Protein 3CPK (pdb70)

Sequence (115 aa):
PATALNTVTAYGDGYIEVNQVRFSHAIAFAPEGPVASWPVQRPADITASLLQQAAGLAAPEVLLVGTGRRQHLLGPEQVRPLLAGVGVEADTQAAARTYNILAEGRRVVVALLPD

CATH classification: 3.40.1230.10

Structure (mmCIF, N/CA/C/O backbone):
data_3CPK
#
_entry.id   3CPK
#
_cell.length_a   43.510
_cell.length_b   43.510
_cell.length_c   118.224
_cell.angle_alpha   90.00
_cell.angle_beta   90.00
_cell.angle_gamma   90.00
#
_symmetry.space_group_name_H-M   'P 43 21 2'
#
loop_
_entity.id
_entity.type
_entity.pdbx_description
1 polymer 'Uncharacterized protein Q7W7N7_BORPA'
2 water water
#
loop_
_atom_site.group_PDB
_atom_site.id
_atom_site.type_symbol
_atom_site.label_atom_id
_atom_site.label_alt_id
_atom_site.label_comp_id
_atom_site.label_asym_id
_atom_site.label_entity_id
_atom_site.label_seq_id
_atom_site.pdbx_PDB_ins_code
_atom_site.Cartn_x
_atom_site.Cartn_y
_atom_site.Cartn_z
_atom_site.occupancy
_atom_site.B_iso_or_equiv
_atom_site.auth_seq_id
_atom_site.auth_comp_id
_atom_site.auth_asym_id
_atom_site.auth_atom_id
_atom_site.pdbx_PDB_model_num
ATOM 1 N N . PRO A 1 7 ? 28.070 19.813 66.642 1.00 55.81 7 PRO A N 1
ATOM 2 C CA . PRO A 1 7 ? 27.267 19.192 67.714 1.00 57.52 7 PRO A CA 1
ATOM 3 C C . PRO A 1 7 ? 26.275 18.198 67.090 1.00 58.74 7 PRO A C 1
ATOM 4 O O . PRO A 1 7 ? 26.687 17.166 66.547 1.00 59.00 7 PRO A O 1
ATOM 8 N N . ALA A 1 8 ? 24.981 18.508 67.158 1.00 55.90 8 ALA A N 1
ATOM 9 C CA . ALA A 1 8 ? 23.955 17.635 66.586 1.00 51.96 8 ALA A CA 1
ATOM 10 C C . ALA A 1 8 ? 23.394 18.202 65.281 1.00 50.20 8 ALA A C 1
ATOM 11 O O . ALA A 1 8 ? 22.228 18.599 65.216 1.00 49.87 8 ALA A O 1
ATOM 13 N N . THR A 1 9 ? 24.244 18.227 64.254 1.00 46.57 9 THR A N 1
ATOM 14 C CA . THR A 1 9 ? 23.921 18.727 62.917 1.00 41.41 9 THR A CA 1
ATOM 15 C C . THR A 1 9 ? 22.666 18.091 62.316 1.00 37.58 9 THR A C 1
ATOM 16 O O . THR A 1 9 ? 22.533 16.872 62.319 1.00 35.33 9 THR A O 1
ATOM 20 N N . ALA A 1 10 ? 21.756 18.898 61.778 1.00 32.41 10 ALA A N 1
ATOM 21 C CA . ALA A 1 10 ? 20.557 18.328 61.162 1.00 28.95 10 ALA A CA 1
ATOM 22 C C . ALA A 1 10 ? 20.949 17.656 59.841 1.00 29.82 10 ALA A C 1
ATOM 23 O O . ALA A 1 10 ? 21.830 18.132 59.123 1.00 30.47 10 ALA A O 1
ATOM 25 N N . LEU A 1 11 ? 20.294 16.541 59.527 1.00 28.57 11 LEU A N 1
ATOM 26 C CA . LEU A 1 11 ? 20.585 15.796 58.312 1.00 28.85 11 LEU A CA 1
ATOM 27 C C . LEU A 1 11 ? 19.616 16.051 57.161 1.00 29.89 11 LEU A C 1
ATOM 28 O O . LE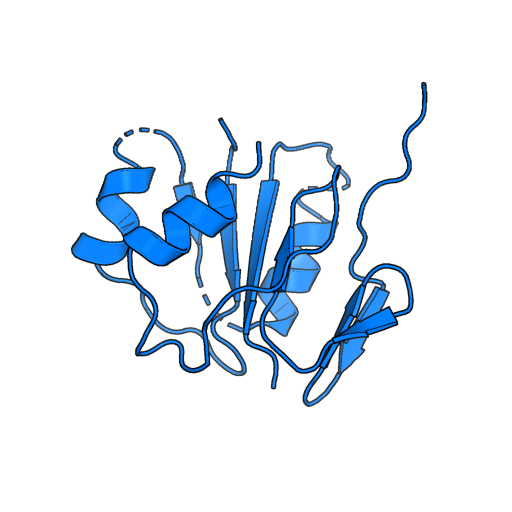U A 1 11 ? 18.427 16.302 57.370 1.00 29.93 11 LEU A O 1
ATOM 33 N N . ASN A 1 12 ? 20.138 15.971 55.940 1.00 28.93 12 ASN A N 1
ATOM 34 C CA . ASN A 1 12 ? 19.329 16.157 54.752 1.00 29.72 12 ASN A CA 1
ATOM 35 C C . ASN A 1 12 ? 18.353 14.992 54.604 1.00 28.39 12 ASN A C 1
ATOM 36 O O . ASN A 1 12 ? 18.727 13.809 54.581 1.00 25.81 12 ASN A O 1
ATOM 41 N N . THR A 1 13 ? 17.089 15.358 54.481 1.00 28.69 13 THR A N 1
ATOM 42 C CA . THR A 1 13 ? 16.018 14.406 54.394 1.00 29.93 13 THR A CA 1
ATOM 43 C C . THR A 1 13 ? 15.059 14.669 53.243 1.00 29.55 13 THR A C 1
ATOM 44 O O . THR A 1 13 ? 14.595 15.802 53.053 1.00 29.48 13 THR A O 1
ATOM 48 N N . VAL A 1 14 ? 14.781 13.618 52.473 1.00 28.86 14 VAL A N 1
ATOM 49 C CA . VAL A 1 14 ? 13.845 13.706 51.369 1.00 29.57 14 VAL A CA 1
ATOM 50 C C . VAL A 1 14 ? 12.472 13.801 52.030 1.00 32.98 14 VAL A C 1
ATOM 51 O O . VAL A 1 14 ? 11.961 12.837 52.603 1.00 33.21 14 VAL A O 1
ATOM 55 N N . THR A 1 15 ? 11.888 14.987 51.949 1.00 35.77 15 THR A N 1
ATOM 56 C CA . THR A 1 15 ? 10.604 15.280 52.572 1.00 38.30 15 THR A CA 1
ATOM 57 C C . THR A 1 15 ? 9.354 14.748 51.862 1.00 38.83 15 THR A C 1
ATOM 58 O O . THR A 1 15 ? 8.433 14.251 52.498 1.00 37.38 15 THR A O 1
ATOM 62 N N . ALA A 1 16 ? 9.323 14.885 50.547 1.00 41.20 16 ALA A N 1
ATOM 63 C CA . ALA A 1 16 ? 8.200 14.423 49.756 1.00 41.74 16 ALA A CA 1
ATOM 64 C C . ALA A 1 16 ? 8.736 14.152 48.364 1.00 44.27 16 ALA A C 1
ATOM 65 O O . ALA A 1 16 ? 9.842 14.566 48.023 1.00 42.16 16 ALA A O 1
ATOM 67 N N . TYR A 1 17 ? 7.953 13.442 47.570 1.00 49.13 17 TYR A N 1
ATOM 68 C CA . TYR A 1 17 ? 8.338 13.099 46.209 1.00 51.91 17 TYR A CA 1
ATOM 69 C C . TYR A 1 17 ? 7.127 13.457 45.384 1.00 49.67 17 TYR A C 1
ATOM 70 O O . TYR A 1 17 ? 5.995 13.291 45.833 1.00 48.41 17 TYR A O 1
ATOM 79 N N . GLY A 1 18 ? 7.347 13.954 44.183 1.00 49.25 18 GLY A N 1
ATOM 80 C CA . GLY A 1 18 ? 6.209 14.295 43.367 1.00 50.55 18 GLY A CA 1
ATOM 81 C C . GLY A 1 18 ? 6.473 14.061 41.908 1.00 49.31 18 GLY A C 1
ATOM 82 O O . GLY A 1 18 ? 7.597 13.783 41.503 1.00 50.44 18 GLY A O 1
ATOM 83 N N . ASP A 1 19 ? 5.417 14.155 41.117 1.00 48.68 19 ASP A N 1
ATOM 84 C CA . ASP A 1 19 ? 5.544 13.984 39.687 1.00 48.30 19 ASP A CA 1
ATOM 85 C C . ASP A 1 19 ? 6.306 15.215 39.215 1.00 44.97 19 ASP A C 1
ATOM 86 O O . ASP A 1 19 ? 5.755 16.316 39.157 1.00 42.13 19 ASP A O 1
ATOM 91 N N . GLY A 1 20 ? 7.584 15.028 38.911 1.00 46.39 20 GLY A N 1
ATOM 92 C CA . GLY A 1 20 ? 8.395 16.137 38.449 1.00 47.30 20 GLY A CA 1
ATOM 93 C C . GLY A 1 20 ? 9.216 16.823 39.523 1.00 46.11 20 GLY A C 1
ATOM 94 O O . GLY A 1 20 ? 9.857 17.838 39.254 1.00 45.52 20 GLY A O 1
ATOM 95 N N . TYR A 1 21 ? 9.220 16.283 40.738 1.00 46.09 21 TYR A N 1
ATOM 96 C CA . TYR A 1 21 ? 9.986 16.925 41.801 1.00 43.63 21 TYR A CA 1
ATOM 97 C C . TYR A 1 21 ? 10.281 16.057 43.003 1.00 41.45 21 TYR A C 1
ATOM 98 O O . TYR A 1 21 ? 9.551 15.115 43.313 1.00 40.59 21 TYR A O 1
ATOM 107 N N . ILE A 1 22 ? 11.366 16.405 43.679 1.00 40.95 22 ILE A N 1
ATOM 108 C CA . ILE A 1 22 ? 11.754 15.750 44.909 1.00 38.36 22 ILE A CA 1
ATOM 109 C C . ILE A 1 22 ? 11.759 16.909 45.891 1.00 38.20 22 ILE A C 1
ATOM 110 O O . ILE A 1 22 ? 12.202 18.008 45.562 1.00 36.94 22 ILE A O 1
ATOM 115 N N . GLU A 1 23 ? 11.222 16.685 47.078 1.00 37.26 23 GLU A N 1
ATOM 116 C CA . GLU A 1 23 ? 11.214 17.723 48.088 1.00 35.18 23 GLU A CA 1
ATOM 117 C C . GLU A 1 23 ? 12.252 17.312 49.117 1.00 35.04 23 GLU A C 1
ATOM 118 O O . GLU A 1 23 ? 12.180 16.225 49.700 1.00 36.37 23 GLU A O 1
ATOM 124 N N . VAL A 1 24 ? 13.241 18.166 49.323 1.00 32.88 24 VAL A N 1
ATOM 125 C CA . VAL A 1 24 ? 14.267 17.870 50.297 1.00 30.75 24 VAL A CA 1
ATOM 126 C C . VAL A 1 24 ? 14.228 18.951 51.366 1.00 32.52 24 VAL A C 1
ATOM 127 O O . VAL A 1 24 ? 14.232 20.142 51.054 1.00 32.14 24 VAL A O 1
ATOM 131 N N . ASN A 1 25 ? 14.166 18.529 52.627 1.00 32.23 25 ASN A N 1
ATOM 132 C CA . ASN A 1 25 ? 14.128 19.461 53.746 1.00 32.38 25 ASN A CA 1
ATOM 133 C C . ASN A 1 25 ? 12.989 20.462 53.548 1.00 31.57 25 ASN A C 1
ATOM 134 O O . ASN A 1 25 ? 13.099 21.639 53.915 1.00 30.13 25 ASN A O 1
ATOM 139 N N . GLN A 1 26 ? 11.897 19.978 52.956 1.00 31.14 26 GLN A N 1
ATOM 140 C CA . GLN A 1 26 ? 10.707 20.788 52.696 1.00 33.78 26 GLN A CA 1
ATOM 141 C C . GLN A 1 26 ? 10.858 21.848 51.603 1.00 32.31 26 GLN A C 1
ATOM 142 O O . GLN A 1 26 ? 10.142 22.849 51.580 1.00 33.41 26 GLN A O 1
ATOM 148 N N . VAL A 1 27 ? 11.802 21.617 50.701 1.00 33.21 27 VAL A N 1
ATOM 149 C CA . VAL A 1 27 ? 12.039 22.517 49.586 1.00 31.06 27 VAL A CA 1
ATOM 150 C C . VAL A 1 27 ? 12.035 21.677 48.304 1.00 34.53 27 VAL A C 1
ATOM 151 O O . VAL A 1 27 ? 12.719 20.657 48.226 1.00 36.89 27 VAL A O 1
ATOM 155 N N . ARG A 1 28 ? 11.254 22.100 47.312 1.00 33.90 28 ARG A N 1
ATOM 156 C CA . ARG A 1 28 ? 11.157 21.373 46.045 1.00 37.03 28 ARG A CA 1
ATOM 157 C C . ARG A 1 28 ? 12.277 21.622 45.044 1.00 35.78 28 ARG A C 1
ATOM 158 O O . ARG A 1 28 ? 12.713 22.752 44.837 1.00 32.78 28 ARG A O 1
ATOM 166 N N . PHE A 1 29 ? 12.713 20.544 44.407 1.00 36.66 29 PHE A N 1
ATOM 167 C CA . PHE A 1 29 ? 13.740 20.622 43.388 1.00 38.26 29 PHE A CA 1
ATOM 168 C C . PHE A 1 29 ? 13.212 19.972 42.118 1.00 41.17 29 PHE A C 1
ATOM 169 O O . PHE A 1 29 ? 12.656 18.870 42.154 1.00 44.99 29 PHE A O 1
ATOM 177 N N . SER A 1 30 ? 13.360 20.671 40.998 1.00 42.65 30 SER A N 1
ATOM 178 C CA . SER A 1 30 ? 12.903 20.142 39.724 1.00 41.49 30 SER A CA 1
ATOM 179 C C . SER A 1 30 ? 14.062 19.938 38.757 1.00 39.98 30 SER A C 1
ATOM 180 O O . SER A 1 30 ? 13.866 19.591 37.596 1.00 44.15 30 SER A O 1
ATOM 183 N N . HIS A 1 31 ? 15.273 20.165 39.246 1.00 36.97 31 HIS A N 1
ATOM 184 C CA . HIS A 1 31 ? 16.465 19.928 38.451 1.00 37.16 31 HIS A CA 1
ATOM 185 C C . HIS A 1 31 ? 17.222 18.868 39.246 1.00 37.00 31 HIS A C 1
ATOM 186 O O . HIS A 1 31 ? 16.960 18.681 40.436 1.00 37.20 31 HIS A O 1
ATOM 193 N N . ALA A 1 32 ? 18.141 18.160 38.601 1.00 35.62 32 ALA A N 1
ATOM 194 C CA . ALA A 1 32 ? 18.881 17.107 39.283 1.00 34.86 32 ALA A CA 1
ATOM 195 C C . ALA A 1 32 ? 19.732 17.648 40.420 1.00 35.14 32 ALA A C 1
ATOM 196 O O . ALA A 1 32 ? 20.299 18.734 40.327 1.00 37.02 32 ALA A O 1
ATOM 198 N N . ILE A 1 33 ? 19.805 16.876 41.496 1.00 30.80 33 ILE A N 1
ATOM 199 C CA . ILE A 1 33 ? 20.572 17.247 42.673 1.00 28.41 33 ILE A CA 1
ATOM 200 C C . ILE A 1 33 ? 21.358 16.054 43.215 1.00 29.83 33 ILE A C 1
ATOM 201 O O . ILE A 1 33 ? 21.163 14.911 42.803 1.00 30.98 33 ILE A O 1
ATOM 206 N N . ALA A 1 34 ? 22.262 16.341 44.138 1.00 29.76 34 ALA A N 1
ATOM 207 C CA . ALA A 1 34 ? 23.075 15.312 44.766 1.00 31.10 34 ALA A CA 1
ATOM 208 C C . ALA A 1 34 ? 23.344 15.810 46.175 1.00 30.57 34 ALA A C 1
ATOM 209 O O . A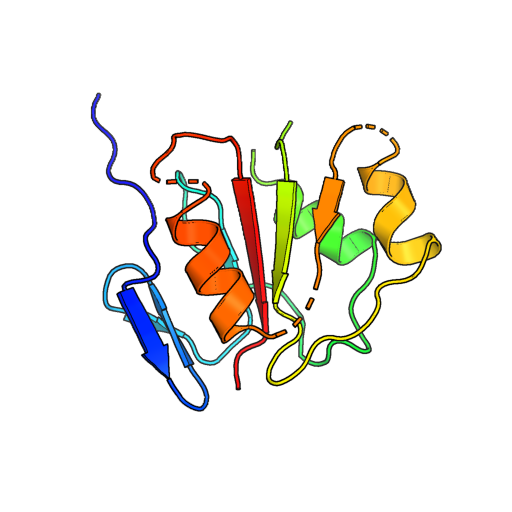LA A 1 34 ? 23.395 17.017 46.413 1.00 32.01 34 ALA A O 1
ATOM 211 N N . PHE A 1 35 ? 23.487 14.891 47.120 1.00 31.04 35 PHE A N 1
ATOM 212 C CA . PHE A 1 35 ? 23.738 15.298 48.488 1.00 30.35 35 PHE A CA 1
ATOM 213 C C . PHE A 1 35 ? 23.950 14.116 49.396 1.00 28.96 35 PHE A C 1
ATOM 214 O O . PHE A 1 35 ? 23.581 12.987 49.081 1.00 28.88 35 PHE A O 1
ATOM 222 N N . ALA A 1 36 ? 24.569 14.412 50.529 1.00 31.05 36 ALA A N 1
ATOM 223 C CA . ALA A 1 36 ? 24.867 13.442 51.562 1.00 31.74 36 ALA A CA 1
ATOM 224 C C . ALA A 1 36 ? 24.013 13.862 52.748 1.00 31.46 36 ALA A C 1
ATOM 225 O O . ALA A 1 36 ? 23.299 14.862 52.677 1.00 32.32 36 ALA A O 1
ATOM 227 N N . PRO A 1 37 ? 24.047 13.095 53.845 1.00 31.52 37 PRO A N 1
ATOM 228 C CA . PRO A 1 37 ? 23.243 13.463 55.015 1.00 31.30 37 PRO A CA 1
ATOM 229 C C . PRO A 1 37 ? 23.662 14.837 55.537 1.00 32.76 37 PRO A C 1
ATOM 230 O O . PRO A 1 37 ? 22.829 15.672 55.911 1.00 35.55 37 PRO A O 1
ATOM 234 N N . GLU A 1 38 ? 24.971 15.054 55.553 1.00 31.76 38 GLU A N 1
ATOM 235 C CA . GLU A 1 38 ? 25.527 16.311 55.997 1.00 36.67 38 GLU A CA 1
ATOM 236 C C . GLU A 1 38 ? 25.942 17.106 54.768 1.00 33.49 38 GLU A C 1
ATOM 237 O O . GLU A 1 38 ? 26.209 16.524 53.721 1.00 33.49 38 GLU A O 1
ATOM 243 N N . GLY A 1 39 ? 25.967 18.433 54.891 1.00 33.91 39 GLY A N 1
ATOM 244 C CA . GLY A 1 39 ? 26.365 19.282 53.781 1.00 32.01 39 GLY A CA 1
ATOM 245 C C . GLY A 1 39 ? 25.192 19.899 53.044 1.00 33.17 39 GLY A C 1
ATOM 246 O O . GLY A 1 39 ? 24.048 19.745 53.462 1.00 32.76 39 GLY A O 1
ATOM 247 N N . PRO A 1 40 ? 25.448 20.615 51.938 1.00 33.14 40 PRO A N 1
ATOM 248 C CA . PRO A 1 40 ? 24.381 21.247 51.163 1.00 32.97 40 PRO A CA 1
ATOM 249 C C . PRO A 1 40 ? 23.793 20.276 50.151 1.00 34.70 40 PRO A C 1
ATOM 250 O O . PRO A 1 40 ? 24.386 19.227 49.856 1.00 31.70 40 PRO A O 1
ATOM 254 N N . VAL A 1 41 ? 22.623 20.639 49.630 1.00 33.78 41 VAL A N 1
ATOM 255 C CA . VAL A 1 41 ? 21.966 19.859 48.601 1.00 35.77 41 VAL A CA 1
ATOM 256 C C . VAL A 1 41 ? 22.511 20.504 47.346 1.00 38.21 41 VAL A C 1
ATOM 257 O O . VAL A 1 41 ? 22.078 21.590 46.969 1.00 40.66 41 VAL A O 1
ATOM 261 N N . ALA A 1 42 ? 23.469 19.852 46.701 1.00 38.78 42 ALA A N 1
ATOM 262 C CA . ALA A 1 42 ? 24.073 20.430 45.511 1.00 39.87 42 ALA A CA 1
ATOM 263 C C . ALA A 1 42 ? 23.346 20.105 44.219 1.00 40.59 42 ALA A C 1
ATOM 264 O O . ALA A 1 42 ? 22.645 19.096 44.129 1.00 38.27 42 ALA A O 1
ATOM 266 N N . SER A 1 43 ? 23.517 20.974 43.220 1.00 40.59 43 SER A N 1
ATOM 267 C CA . SER A 1 43 ? 22.930 20.752 41.908 1.00 43.17 43 SER A CA 1
ATOM 268 C C . SER A 1 43 ? 23.867 19.838 41.165 1.00 42.61 43 SER A C 1
ATOM 269 O O . SER A 1 43 ? 25.100 19.930 41.203 1.00 43.18 43 SER A O 1
ATOM 272 N N . TRP A 1 44 ? 23.253 18.938 40.391 1.00 40.25 44 TRP A N 1
ATOM 273 C CA . TRP A 1 44 ? 24.015 17.967 39.680 1.00 39.7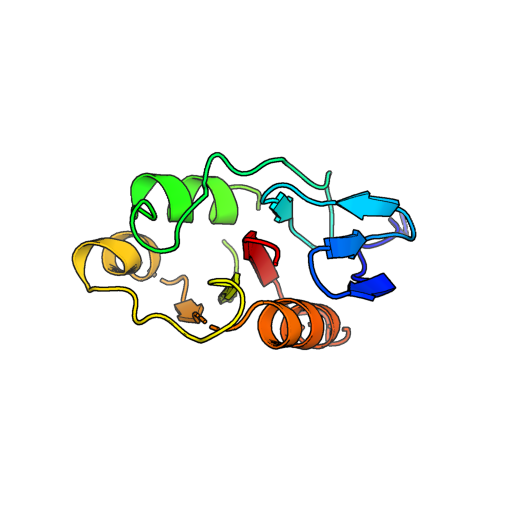2 44 TRP A CA 1
ATOM 274 C C . TRP A 1 44 ? 23.720 18.168 38.198 1.00 43.21 44 TRP A C 1
ATOM 275 O O . TRP A 1 44 ? 22.583 17.980 37.770 1.00 44.01 44 TRP A O 1
ATOM 286 N N . PRO A 1 45 ? 24.741 18.554 37.397 1.00 44.49 45 PRO A N 1
ATOM 287 C CA . PRO A 1 45 ? 24.668 18.811 35.949 1.00 44.38 45 PRO A CA 1
ATOM 288 C C . PRO A 1 45 ? 24.240 17.651 35.054 1.00 45.87 45 PRO A C 1
ATOM 289 O O . PRO A 1 45 ? 25.023 17.184 34.230 1.00 47.65 45 PRO A O 1
ATOM 293 N N . VAL A 1 46 ? 22.998 17.203 35.197 1.00 46.30 46 VAL A N 1
ATOM 294 C CA . VAL A 1 46 ? 22.490 16.086 34.421 1.00 47.91 46 VAL A CA 1
ATOM 295 C C . VAL A 1 46 ? 21.052 16.264 34.211 1.00 52.18 46 VAL A C 1
ATOM 296 O O . VAL A 1 46 ? 20.352 17.045 34.942 1.00 55.84 46 VAL A O 1
ATOM 300 N N . GLN A 1 47 ? 20.637 15.644 33.124 1.00 55.46 47 GLN A N 1
ATOM 301 C CA . GLN A 1 47 ? 19.312 15.796 32.653 1.00 57.29 47 GLN A CA 1
ATOM 302 C C . GLN A 1 47 ? 18.664 14.577 32.047 1.00 55.71 47 GLN A C 1
ATOM 303 O O . GLN A 1 47 ? 17.432 14.488 31.937 1.00 57.30 47 GLN A O 1
ATOM 309 N N . ARG A 1 48 ? 19.510 13.669 31.582 1.00 52.47 48 ARG A N 1
ATOM 310 C CA . ARG A 1 48 ? 19.030 12.400 31.085 1.00 49.14 48 ARG A CA 1
ATOM 311 C C . ARG A 1 48 ? 19.982 11.313 31.503 1.00 48.39 48 ARG A C 1
ATOM 312 O O . ARG A 1 48 ? 21.188 11.409 31.345 1.00 47.29 48 ARG A O 1
ATOM 314 N N . PRO A 1 49 ? 19.426 10.247 32.052 1.00 50.03 49 PRO A N 1
ATOM 315 C CA . PRO A 1 49 ? 20.170 9.072 32.519 1.00 50.13 49 PRO A CA 1
ATOM 316 C C . PRO A 1 49 ? 21.177 8.734 31.412 1.00 50.97 49 PRO A C 1
ATOM 317 O O . PRO A 1 49 ? 22.123 7.982 3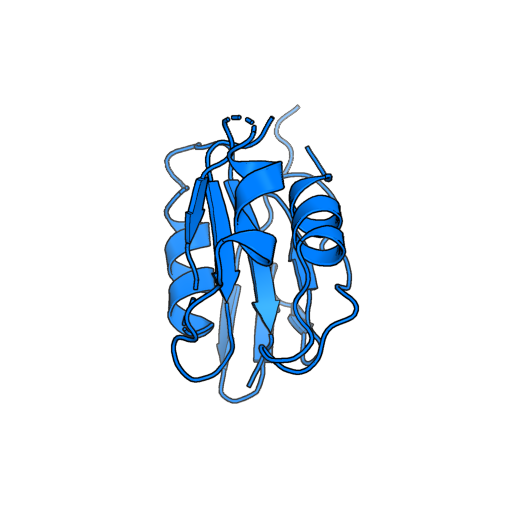1.611 1.00 52.77 49 PRO A O 1
ATOM 321 N N . ALA A 1 50 ? 20.936 9.277 30.222 1.00 51.35 50 ALA A N 1
ATOM 322 C CA . ALA A 1 50 ? 21.797 9.029 29.068 1.00 51.70 50 ALA A CA 1
ATOM 323 C C . ALA A 1 50 ? 23.117 9.794 29.130 1.00 52.87 50 ALA A C 1
ATOM 324 O O . ALA A 1 50 ? 24.140 9.311 28.641 1.00 54.90 50 ALA A O 1
ATOM 326 N N . ASP A 1 51 ? 23.091 10.985 29.723 1.00 51.77 51 ASP A N 1
ATOM 327 C CA . ASP A 1 51 ? 24.304 11.774 29.845 1.00 54.86 51 ASP A CA 1
ATOM 328 C C . ASP A 1 51 ? 24.968 11.641 31.214 1.00 54.79 51 ASP A C 1
ATOM 329 O O . ASP A 1 51 ? 25.634 12.563 31.685 1.00 56.35 51 ASP A O 1
ATOM 334 N N . ILE A 1 52 ? 24.787 10.487 31.848 1.00 53.55 52 ILE A N 1
ATOM 335 C CA . ILE A 1 52 ? 25.394 10.218 33.146 1.00 51.77 52 ILE A CA 1
ATOM 336 C C . ILE A 1 52 ? 26.748 9.574 32.891 1.00 53.75 52 ILE A C 1
ATOM 337 O O . ILE A 1 52 ? 26.837 8.549 32.210 1.00 54.49 52 ILE A O 1
ATOM 342 N N . THR A 1 53 ? 27.800 10.171 33.441 1.00 54.92 53 THR A N 1
ATOM 343 C CA . THR A 1 53 ? 29.157 9.667 33.244 1.00 55.92 53 THR A CA 1
ATOM 344 C C . THR A 1 53 ? 29.872 9.425 34.570 1.00 56.16 53 THR A C 1
ATOM 345 O O . THR A 1 53 ? 29.561 10.062 35.575 1.00 57.04 53 THR A O 1
ATOM 349 N N . ALA A 1 54 ? 30.833 8.507 34.563 1.00 56.59 54 ALA A N 1
ATOM 350 C CA . ALA A 1 54 ? 31.604 8.186 35.760 1.00 54.96 54 ALA A CA 1
ATOM 351 C C . ALA A 1 54 ? 32.151 9.466 36.366 1.00 53.53 54 ALA A C 1
ATOM 352 O O . ALA A 1 54 ? 32.262 9.591 37.584 1.00 55.14 54 ALA A O 1
ATOM 354 N N . SER A 1 55 ? 32.494 10.415 35.503 1.00 51.63 55 SER A N 1
ATOM 355 C CA . SER A 1 55 ? 33.027 11.695 35.945 1.00 52.00 55 SER A CA 1
ATOM 356 C C . SER A 1 55 ? 31.973 12.431 36.769 1.00 51.10 55 SER A C 1
ATOM 357 O O . SER A 1 55 ? 32.277 13.089 37.760 1.00 52.27 55 SER A O 1
ATOM 360 N N . LEU A 1 56 ? 30.724 12.306 36.347 1.00 50.97 56 LEU A N 1
ATOM 361 C CA . LEU A 1 56 ? 29.613 12.937 37.035 1.00 49.11 56 LEU A CA 1
ATOM 362 C C . LEU A 1 56 ? 29.262 12.188 38.315 1.00 49.91 56 LEU A C 1
ATOM 363 O O . LEU A 1 56 ? 28.943 12.798 39.333 1.00 53.89 56 LEU A O 1
ATOM 368 N N . LEU A 1 57 ? 29.327 10.864 38.258 1.00 47.70 57 LEU A N 1
ATOM 369 C CA . LEU A 1 57 ? 29.017 10.027 39.406 1.00 46.78 57 LEU A CA 1
ATOM 370 C C . LEU A 1 57 ? 30.002 10.256 40.539 1.00 47.93 57 LEU A C 1
ATOM 371 O O . LEU A 1 57 ? 29.631 10.237 41.713 1.00 46.19 57 LEU A O 1
ATOM 376 N N . GLN A 1 58 ? 31.261 10.471 40.182 1.00 49.73 58 GLN A N 1
ATOM 377 C CA . GLN A 1 58 ? 32.297 10.698 41.179 1.00 52.10 58 GLN A CA 1
ATOM 378 C C . GLN A 1 58 ? 32.220 12.073 41.815 1.00 50.05 58 GLN A C 1
ATOM 379 O O . GLN A 1 58 ? 32.580 12.247 42.973 1.00 51.15 58 GLN A O 1
ATOM 385 N N . GLN A 1 59 ? 31.749 13.058 41.070 1.00 50.61 59 GLN A N 1
ATOM 386 C CA . GLN A 1 59 ? 31.628 14.387 41.643 1.00 53.37 59 GLN A CA 1
ATOM 387 C C . GLN A 1 59 ? 30.467 14.384 42.638 1.00 52.09 59 GLN A C 1
ATOM 388 O O . GLN A 1 59 ? 30.515 15.058 43.663 1.00 51.39 59 GLN A O 1
ATOM 394 N N . ALA A 1 60 ? 29.435 13.601 42.338 1.00 52.68 60 ALA A N 1
ATOM 395 C CA . ALA A 1 60 ? 28.268 13.490 43.209 1.00 54.43 60 ALA A CA 1
ATOM 396 C C . ALA A 1 60 ? 28.649 12.753 44.496 1.00 55.12 60 ALA A C 1
ATOM 397 O O . ALA A 1 60 ? 28.288 13.165 45.604 1.00 55.25 60 ALA A O 1
ATOM 399 N N . ALA A 1 61 ? 29.374 11.654 44.329 1.00 53.61 61 ALA A N 1
ATOM 400 C CA . ALA A 1 61 ? 29.837 10.855 45.446 1.00 53.64 61 ALA A CA 1
ATOM 401 C C . ALA A 1 61 ? 30.933 11.638 46.173 1.00 56.37 61 ALA A C 1
ATOM 402 O O . ALA A 1 61 ? 31.051 11.572 47.395 1.00 57.39 61 ALA A O 1
ATOM 404 N N . GLY A 1 62 ? 31.711 12.394 45.399 1.00 59.55 62 GLY A N 1
ATOM 405 C CA . GLY A 1 62 ? 32.823 13.173 45.922 1.00 63.12 62 GLY A CA 1
ATOM 406 C C . GLY A 1 62 ? 32.583 14.113 47.083 1.00 67.58 62 GLY A C 1
ATOM 407 O O . GLY A 1 62 ? 33.517 14.764 47.549 1.00 69.41 62 GLY A O 1
ATOM 408 N N . LEU A 1 63 ? 31.343 14.225 47.537 1.00 71.13 63 LEU A N 1
ATOM 409 C CA . LEU A 1 63 ? 31.058 15.081 48.677 1.00 75.59 63 LEU A CA 1
ATOM 410 C C . LEU A 1 63 ? 30.985 14.140 49.864 1.00 78.68 63 LEU A C 1
ATOM 411 O O . LEU A 1 63 ? 29.914 13.635 50.199 1.00 78.36 63 LEU A O 1
ATOM 413 N N . ALA A 1 64 ? 32.139 13.891 50.476 1.00 82.06 64 ALA A N 1
ATOM 414 C CA . ALA A 1 64 ? 32.239 12.996 51.623 1.00 82.97 64 ALA A CA 1
ATOM 415 C C . ALA A 1 64 ? 32.236 11.545 51.156 1.00 83.99 64 ALA A C 1
ATOM 416 O O . ALA A 1 64 ? 33.281 10.998 50.800 1.00 85.62 64 ALA A O 1
ATOM 418 N N . ALA A 1 88 ? 34.954 7.273 50.016 1.00 57.10 88 ALA A N 1
ATOM 419 C CA . ALA A 1 88 ? 34.642 7.413 51.434 1.00 57.42 88 ALA A CA 1
ATOM 420 C C . ALA A 1 88 ? 33.175 7.160 51.818 1.00 56.75 88 ALA A C 1
ATOM 421 O O . ALA A 1 88 ? 32.844 7.164 53.007 1.00 58.31 88 ALA A O 1
ATOM 423 N N . PRO A 1 89 ? 32.275 6.974 50.829 1.00 54.02 89 PRO A N 1
ATOM 424 C CA . PRO A 1 89 ? 30.867 6.719 51.144 1.00 51.69 89 PRO A CA 1
ATOM 425 C C . PRO A 1 89 ? 30.592 5.233 50.927 1.00 49.58 89 PRO A C 1
ATOM 426 O O . PRO A 1 89 ? 31.227 4.602 50.086 1.00 49.75 89 PRO A O 1
ATOM 430 N N . GLU A 1 90 ? 29.652 4.679 51.676 1.00 48.62 90 GLU A N 1
ATOM 431 C CA . GLU A 1 90 ? 29.306 3.267 51.550 1.00 51.50 90 GLU A CA 1
ATOM 432 C C . GLU A 1 90 ? 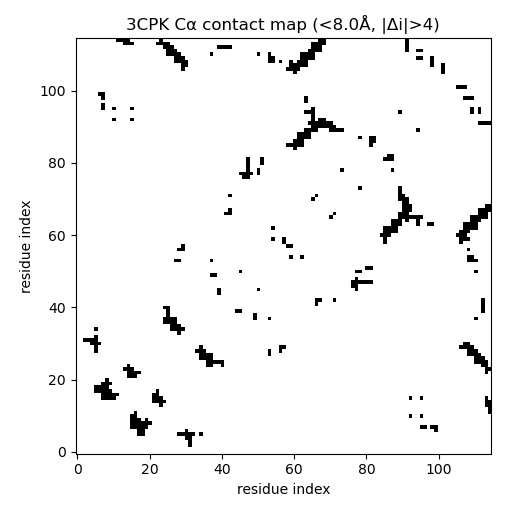28.633 2.997 50.202 1.00 49.26 90 GLU A C 1
ATOM 433 O O . GLU A 1 90 ? 29.106 2.193 49.407 1.00 48.94 90 GLU A O 1
ATOM 439 N N . VAL A 1 91 ? 27.537 3.705 49.952 1.00 47.74 91 VAL A N 1
ATOM 440 C CA . VAL A 1 91 ? 26.748 3.537 48.741 1.00 43.65 91 VAL A CA 1
ATOM 441 C C . VAL A 1 91 ? 26.405 4.847 48.036 1.00 40.37 91 VAL A C 1
ATOM 442 O O . VAL A 1 91 ? 26.103 5.849 48.687 1.00 39.84 91 VAL A O 1
ATOM 446 N N . LEU A 1 92 ? 26.462 4.838 46.708 1.00 36.24 92 LEU A N 1
ATOM 447 C CA . LEU A 1 92 ? 26.053 5.999 45.938 1.00 34.33 92 LEU A CA 1
ATOM 448 C C . LEU A 1 92 ? 24.782 5.567 45.228 1.00 36.20 92 LEU A C 1
ATOM 449 O O . LEU A 1 92 ? 24.806 4.724 44.329 1.00 37.66 92 LEU A O 1
ATOM 454 N N . LEU A 1 93 ? 23.668 6.129 45.669 1.00 35.59 93 LEU A N 1
ATOM 455 C CA . LEU A 1 93 ? 22.372 5.843 45.085 1.00 32.90 93 LEU A CA 1
ATOM 456 C C . LEU A 1 93 ? 22.195 6.773 43.902 1.00 32.78 93 LEU A C 1
ATOM 457 O O . LEU A 1 93 ? 22.500 7.962 43.991 1.00 33.44 93 LEU A O 1
ATOM 462 N N . VAL A 1 94 ? 21.712 6.235 42.793 1.00 32.18 94 VAL A N 1
ATOM 463 C CA . VAL A 1 94 ? 21.482 7.055 41.620 1.00 31.10 94 VAL A CA 1
ATOM 464 C C . VAL A 1 94 ? 20.039 6.910 41.126 1.00 32.83 94 VAL A C 1
ATOM 465 O O . VAL A 1 94 ? 19.605 5.821 40.724 1.00 31.97 94 VAL A O 1
ATOM 469 N N . GLY A 1 95 ? 19.299 8.018 41.199 1.00 33.43 95 GLY A N 1
ATOM 470 C CA . GLY A 1 95 ? 17.916 8.047 40.750 1.00 31.59 95 GLY A CA 1
ATOM 471 C C . GLY A 1 95 ? 17.896 8.452 39.295 1.00 33.47 95 GLY A C 1
ATOM 472 O O . GLY A 1 95 ? 18.132 9.604 38.958 1.00 35.24 95 GLY A O 1
ATOM 473 N N . THR A 1 96 ? 17.622 7.490 38.427 1.00 35.58 96 THR A N 1
ATOM 474 C CA . THR A 1 96 ? 17.608 7.721 36.992 1.00 33.79 96 THR A CA 1
ATOM 475 C C . THR A 1 96 ? 16.258 8.175 36.472 1.00 34.36 96 THR A C 1
ATOM 476 O O . THR A 1 96 ? 15.896 7.921 35.320 1.00 37.94 96 THR A O 1
ATOM 480 N N . GLY A 1 97 ? 15.514 8.861 37.328 1.00 32.37 97 GLY A N 1
ATOM 481 C CA . GLY A 1 97 ? 14.216 9.347 36.913 1.00 29.41 97 GLY A CA 1
ATOM 482 C C . GLY A 1 97 ? 13.049 8.400 37.118 1.00 29.55 97 GLY A C 1
ATOM 483 O O . GLY A 1 97 ? 12.994 7.612 38.063 1.00 31.10 97 GLY A O 1
ATOM 484 N N . ARG A 1 98 ? 12.111 8.479 36.191 1.00 30.09 98 ARG A N 1
ATOM 485 C CA . ARG A 1 98 ? 10.878 7.706 36.241 1.00 30.54 98 ARG A CA 1
ATOM 486 C C . ARG A 1 98 ? 11.013 6.194 36.275 1.00 29.86 98 ARG A C 1
ATOM 487 O O . ARG A 1 98 ? 10.176 5.505 36.858 1.00 28.63 98 ARG A O 1
ATOM 495 N N . ARG A 1 99 ? 12.051 5.673 35.640 1.00 27.65 99 ARG A N 1
ATOM 496 C CA . ARG A 1 99 ? 12.272 4.242 35.647 1.00 29.96 99 ARG A CA 1
ATOM 497 C C . ARG A 1 99 ? 13.747 3.985 35.824 1.00 33.12 99 ARG A C 1
ATOM 498 O O . ARG A 1 99 ? 14.568 4.896 35.700 1.00 31.11 99 ARG A O 1
ATOM 506 N N . GLN A 1 100 ? 14.080 2.739 36.136 1.00 35.02 100 GLN A N 1
ATOM 507 C CA . GLN A 1 100 ? 15.462 2.366 36.313 1.00 36.40 100 GLN A CA 1
ATOM 508 C C . GLN A 1 100 ? 16.154 2.398 34.957 1.00 37.11 100 GLN A C 1
ATOM 509 O O . GLN A 1 100 ? 15.531 2.205 33.916 1.00 37.65 100 GLN A O 1
ATOM 515 N N . HIS A 1 101 ? 17.448 2.674 34.987 1.00 37.31 101 HIS A N 1
ATOM 516 C CA . HIS A 1 101 ? 18.274 2.750 33.796 1.00 39.72 101 HIS A CA 1
ATOM 517 C C . HIS A 1 101 ? 19.583 2.114 34.221 1.00 42.51 101 HIS A C 1
ATOM 518 O O . HIS A 1 101 ? 20.206 2.555 35.185 1.00 43.53 101 HIS A O 1
ATOM 525 N N . LEU A 1 102 ? 19.993 1.071 33.513 1.00 45.06 102 LEU A N 1
ATOM 526 C CA . LEU A 1 102 ? 21.227 0.386 33.848 1.00 46.81 102 LEU A CA 1
ATOM 527 C C . LEU A 1 102 ? 22.454 1.235 33.564 1.00 46.64 102 LEU A C 1
ATOM 528 O O . LEU A 1 102 ? 22.590 1.814 32.487 1.00 47.83 102 LEU A O 1
ATOM 533 N N . LEU A 1 103 ? 23.342 1.308 34.552 1.00 47.83 103 LEU A N 1
ATOM 534 C CA . LEU A 1 103 ? 24.591 2.052 34.431 1.00 48.20 103 LEU A CA 1
ATOM 535 C C . LEU A 1 103 ? 25.674 1.055 34.022 1.00 48.85 103 LEU A C 1
ATOM 536 O O . LEU A 1 103 ? 25.790 -0.016 34.618 1.00 50.31 103 LEU A O 1
ATOM 541 N N . GLY A 1 104 ? 26.473 1.410 33.025 1.00 49.41 104 GLY A N 1
ATOM 542 C CA . GLY A 1 104 ? 27.506 0.501 32.568 1.00 51.09 104 GLY A CA 1
ATOM 543 C C . GLY A 1 104 ? 28.830 0.556 33.305 1.00 53.47 104 GLY A C 1
ATOM 544 O O . GLY A 1 104 ? 29.085 1.477 34.077 1.00 53.50 104 GLY A O 1
ATOM 545 N N . PRO A 1 105 ? 29.695 -0.445 33.081 1.00 55.34 105 PRO A N 1
ATOM 546 C CA . PRO A 1 105 ? 31.033 -0.613 33.665 1.00 56.04 105 PRO A CA 1
ATOM 547 C C . PRO A 1 105 ? 31.915 0.641 33.603 1.00 55.56 105 PRO A C 1
ATOM 548 O O . PRO A 1 105 ? 32.627 0.955 34.555 1.00 56.96 105 PRO A O 1
ATOM 552 N N . GLU A 1 106 ? 31.867 1.360 32.490 1.00 56.32 106 GLU A N 1
ATOM 553 C CA . GLU A 1 106 ? 32.658 2.578 32.340 1.00 56.68 106 GLU A CA 1
ATOM 554 C C . GLU A 1 106 ? 32.080 3.741 33.154 1.00 57.83 106 GLU A C 1
ATOM 555 O O . GLU A 1 106 ? 32.692 4.806 33.250 1.00 58.94 106 GLU A O 1
ATOM 557 N N . GLN A 1 107 ? 30.901 3.537 33.734 1.00 59.07 107 GLN A N 1
ATOM 558 C CA . GLN A 1 107 ? 30.243 4.565 34.542 1.00 59.77 107 GLN A CA 1
ATOM 559 C C . GLN A 1 107 ? 30.597 4.329 35.993 1.00 58.67 107 GLN A C 1
ATOM 560 O O . GLN A 1 107 ? 31.029 5.216 36.727 1.00 57.87 107 GLN A O 1
ATOM 566 N N . VAL A 1 108 ? 30.377 3.080 36.368 1.00 59.51 108 VAL A N 1
ATOM 567 C CA . VAL A 1 108 ? 30.536 2.574 37.712 1.00 60.14 108 VAL A CA 1
ATOM 568 C C . VAL A 1 108 ? 31.873 1.998 38.186 1.00 60.98 108 VAL A C 1
ATOM 569 O O . VAL A 1 108 ? 32.074 1.867 39.389 1.00 60.87 108 VAL A O 1
ATOM 573 N N . ARG A 1 109 ? 32.799 1.664 37.294 1.00 62.61 109 ARG A N 1
ATOM 574 C CA . ARG A 1 109 ? 34.060 1.101 37.783 1.00 62.87 109 ARG A CA 1
ATOM 575 C C . ARG A 1 109 ? 34.948 2.009 38.635 1.00 62.35 109 ARG A C 1
ATOM 576 O O . ARG A 1 109 ? 35.370 1.613 39.723 1.00 63.34 109 ARG A O 1
ATOM 584 N N . PRO A 1 110 ? 35.249 3.227 38.162 1.00 59.15 110 PRO A N 1
ATOM 585 C CA . PRO A 1 110 ? 36.097 4.093 38.983 1.00 58.71 110 PRO A CA 1
ATOM 586 C C . PRO A 1 110 ? 35.675 4.063 40.456 1.00 60.60 110 PRO A C 1
ATOM 587 O O . PRO A 1 110 ? 36.502 3.892 41.352 1.00 61.86 110 PRO A O 1
ATOM 591 N N . LEU A 1 111 ? 34.377 4.217 40.695 1.00 58.49 111 LEU A N 1
ATOM 592 C CA . LEU A 1 111 ? 33.846 4.206 42.048 1.00 55.79 111 LEU A CA 1
ATOM 593 C C . LEU A 1 111 ? 34.144 2.915 42.798 1.00 56.87 111 LEU A C 1
ATOM 594 O O . LEU A 1 111 ? 34.551 2.947 43.960 1.00 54.83 111 LEU A O 1
ATOM 599 N N . LEU A 1 112 ? 33.921 1.777 42.148 1.00 58.16 112 LEU A N 1
ATOM 600 C CA . LEU A 1 112 ? 34.193 0.495 42.788 1.00 62.03 112 LEU A CA 1
ATOM 601 C C . LEU A 1 112 ? 35.692 0.466 43.069 1.00 62.27 112 LEU A C 1
ATOM 602 O O . LEU A 1 112 ? 36.144 -0.105 44.059 1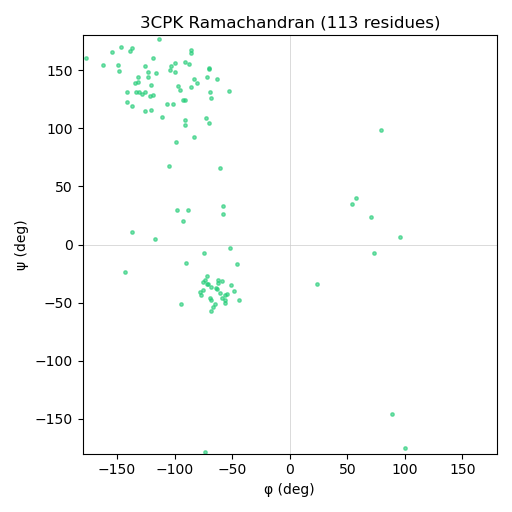.00 65.46 112 LEU A O 1
ATOM 607 N N . ALA A 1 113 ? 36.455 1.100 42.187 1.00 61.00 113 ALA A N 1
ATOM 608 C CA . ALA A 1 113 ? 37.899 1.168 42.335 1.00 60.57 113 ALA A CA 1
ATOM 609 C C . ALA A 1 113 ? 38.204 1.818 43.679 1.00 61.87 113 ALA A C 1
ATOM 610 O O . ALA A 1 113 ? 39.323 1.738 44.189 1.00 61.83 113 ALA A O 1
ATOM 620 N N . GLY A 1 115 ? 36.001 1.233 46.281 1.00 57.51 115 GLY A N 1
ATOM 621 C CA . GLY A 1 115 ? 35.193 0.499 47.233 1.00 53.81 115 GLY A CA 1
ATOM 622 C C . GLY A 1 115 ? 33.808 1.101 47.399 1.00 53.84 115 GLY A C 1
ATOM 623 O O . GLY A 1 115 ? 33.078 0.736 48.317 1.00 55.38 115 GLY A O 1
ATOM 624 N N . VAL A 1 116 ? 33.442 2.034 46.526 1.00 52.07 116 VAL A N 1
ATOM 625 C CA . VAL A 1 116 ? 32.123 2.651 46.605 1.00 48.69 116 VAL A CA 1
ATOM 626 C C . VAL A 1 116 ? 31.178 1.879 45.709 1.00 47.07 116 VAL A C 1
ATOM 627 O O . VAL A 1 116 ? 31.441 1.711 44.522 1.00 47.83 116 VAL A O 1
ATOM 631 N N . GLY A 1 117 ? 30.081 1.404 46.282 1.00 45.75 117 GLY A N 1
ATOM 632 C CA . GLY A 1 117 ? 29.113 0.655 45.503 1.00 45.95 117 GLY A CA 1
ATOM 633 C C . GL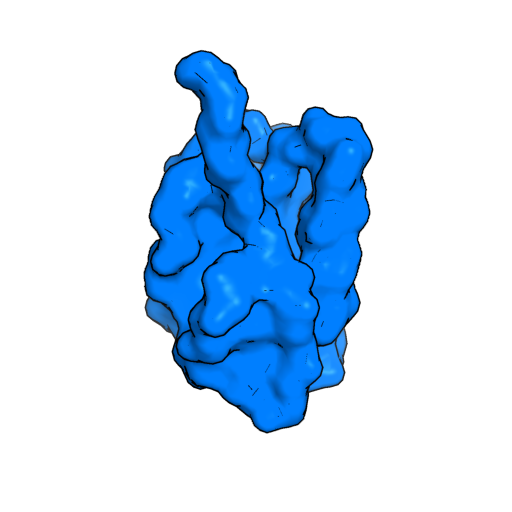Y A 1 117 ? 27.980 1.556 45.064 1.00 45.55 117 GLY A C 1
ATOM 634 O O . GLY A 1 117 ? 27.486 2.359 45.854 1.00 48.29 117 GLY A O 1
ATOM 635 N N . VAL A 1 118 ? 27.564 1.433 43.809 1.00 43.30 118 VAL A N 1
ATOM 636 C CA . VAL A 1 118 ? 26.488 2.269 43.301 1.00 40.70 118 VAL A CA 1
ATOM 637 C C . VAL A 1 118 ? 25.249 1.486 42.897 1.00 40.53 118 VAL A C 1
ATOM 638 O O . VAL A 1 118 ? 25.326 0.351 42.446 1.00 42.37 118 VAL A O 1
ATOM 642 N N . GLU A 1 119 ? 24.100 2.119 43.066 1.00 39.43 119 GLU A N 1
ATOM 643 C CA . GLU A 1 119 ? 22.830 1.502 42.747 1.00 42.27 119 GLU A CA 1
ATOM 644 C C . GLU A 1 119 ? 21.929 2.487 42.024 1.00 38.76 119 GLU A C 1
ATOM 645 O O . GLU A 1 1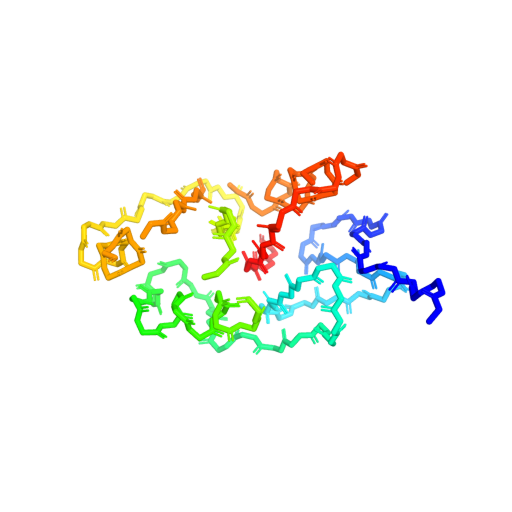19 ? 21.595 3.540 42.564 1.00 37.52 119 GLU A O 1
ATOM 651 N N . ALA A 1 120 ? 21.540 2.144 40.801 1.00 35.94 120 ALA A N 1
ATOM 652 C CA . ALA A 1 120 ? 20.662 2.999 40.019 1.00 32.21 120 ALA A CA 1
ATOM 653 C C . ALA A 1 120 ? 19.255 2.445 40.143 1.00 30.93 120 ALA A C 1
ATOM 654 O O . ALA A 1 120 ? 19.069 1.243 40.213 1.00 30.86 120 ALA A O 1
ATOM 664 N N . ASP A 1 122 ? 14.755 3.947 39.782 1.00 24.58 122 ASP A N 1
ATOM 665 C CA . ASP A 1 122 ? 13.908 5.090 39.491 1.00 25.70 122 ASP A CA 1
ATOM 666 C C . ASP A 1 122 ? 14.071 6.053 40.659 1.00 28.62 122 ASP A C 1
ATOM 667 O O . ASP A 1 122 ? 14.352 5.639 41.783 1.00 29.62 122 ASP A O 1
ATOM 672 N N . THR A 1 123 ? 13.886 7.336 40.383 1.00 30.86 123 THR A N 1
ATOM 673 C CA . THR A 1 123 ? 14.042 8.388 41.372 1.00 30.94 123 THR A CA 1
ATOM 674 C C . THR A 1 123 ? 13.228 8.333 42.664 1.00 32.86 123 THR A C 1
ATOM 675 O O . THR A 1 123 ? 13.781 8.597 43.732 1.00 35.25 123 THR A O 1
ATOM 679 N N . GLN A 1 124 ? 11.939 7.999 42.604 1.00 32.81 124 GLN A N 1
ATOM 680 C CA . GLN A 1 124 ? 11.162 7.954 43.848 1.00 35.24 124 GLN A CA 1
ATOM 681 C C . GLN A 1 124 ? 11.718 6.890 44.807 1.00 32.93 124 GLN A C 1
ATOM 682 O O . GLN A 1 124 ? 11.641 7.033 46.027 1.00 34.52 124 GLN A O 1
ATOM 688 N N . ALA A 1 125 ? 12.290 5.829 44.253 1.00 33.09 125 ALA A N 1
ATOM 689 C CA . ALA A 1 125 ? 12.870 4.762 45.066 1.00 33.71 125 ALA A CA 1
ATOM 690 C C . ALA A 1 125 ? 14.238 5.177 45.603 1.00 34.97 125 ALA A C 1
ATOM 691 O O . ALA A 1 125 ? 14.573 4.902 46.758 1.00 37.31 125 ALA A O 1
ATOM 693 N N . ALA A 1 126 ? 15.028 5.838 44.765 1.00 32.41 126 ALA A N 1
ATOM 694 C CA . ALA A 1 126 ? 16.344 6.308 45.187 1.00 32.38 126 ALA A CA 1
ATOM 695 C C . ALA A 1 126 ? 16.183 7.198 46.424 1.00 30.69 126 ALA A C 1
ATOM 696 O O . ALA A 1 126 ? 16.843 7.001 47.440 1.00 28.69 126 ALA A O 1
ATOM 698 N N . ALA A 1 127 ? 15.271 8.158 46.320 1.00 32.04 127 ALA A N 1
ATOM 699 C CA . ALA A 1 127 ? 14.979 9.104 47.389 1.00 33.62 127 ALA A CA 1
ATOM 700 C C . ALA A 1 127 ? 14.580 8.393 48.676 1.00 34.38 127 ALA A C 1
ATOM 701 O O . ALA A 1 127 ? 15.071 8.695 49.763 1.00 32.81 127 ALA A O 1
ATOM 703 N N . ARG A 1 128 ? 13.670 7.445 48.527 1.00 34.90 128 ARG A N 1
ATOM 704 C CA . ARG A 1 128 ? 13.161 6.646 49.623 1.00 31.82 128 ARG A CA 1
ATOM 705 C C . ARG A 1 128 ? 14.244 5.711 50.174 1.00 31.21 128 ARG A C 1
ATOM 706 O O . ARG A 1 128 ? 14.321 5.465 51.380 1.00 32.38 128 ARG A O 1
ATOM 714 N N . THR A 1 129 ? 15.087 5.184 49.299 1.00 31.13 129 THR A N 1
ATOM 715 C CA . THR A 1 129 ? 16.148 4.303 49.773 1.00 30.64 129 THR A CA 1
ATOM 716 C C . THR A 1 129 ? 17.210 5.129 50.506 1.00 31.21 129 THR A C 1
ATOM 717 O O . THR A 1 129 ? 17.897 4.633 51.397 1.00 29.97 129 THR A O 1
ATOM 721 N N . TYR A 1 130 ? 17.329 6.395 50.128 1.00 32.49 130 TYR A N 1
ATOM 722 C CA . TYR A 1 130 ? 18.285 7.294 50.763 1.00 31.90 130 TYR A CA 1
ATOM 723 C C . TYR A 1 130 ? 17.868 7.578 52.202 1.00 32.61 130 TYR A C 1
ATOM 724 O O . TYR A 1 130 ? 18.693 7.530 53.115 1.00 32.07 130 TYR A O 1
ATOM 733 N N . ASN A 1 131 ? 16.592 7.907 52.394 1.00 31.59 131 ASN A N 1
ATOM 734 C CA . ASN A 1 131 ? 16.083 8.197 53.725 1.00 31.67 131 ASN A CA 1
ATOM 735 C C . ASN A 1 131 ? 16.382 7.029 54.653 1.00 34.62 131 ASN A C 1
ATOM 736 O O . ASN A 1 131 ? 16.794 7.221 55.797 1.00 37.36 131 ASN A O 1
ATOM 741 N N . ILE A 1 132 ? 16.179 5.815 54.151 1.00 36.90 132 ILE A N 1
ATOM 742 C CA . ILE A 1 132 ? 16.410 4.619 54.951 1.00 35.36 132 ILE A CA 1
ATOM 743 C C . ILE A 1 132 ? 17.872 4.400 55.298 1.00 32.80 132 ILE A C 1
ATOM 744 O O . ILE A 1 132 ? 18.211 4.255 56.464 1.00 34.57 132 ILE A O 1
ATOM 749 N N . LEU A 1 133 ? 18.737 4.377 54.296 1.00 33.16 133 LEU A N 1
ATOM 750 C CA . LEU A 1 133 ? 20.158 4.188 54.556 1.00 34.35 133 LEU A CA 1
ATOM 751 C C . LEU A 1 133 ? 20.668 5.276 55.493 1.00 35.27 133 LEU A C 1
ATOM 752 O O . LEU A 1 133 ? 21.595 5.070 56.269 1.00 34.98 133 LEU A O 1
ATOM 765 N N . ALA A 1 135 ? 18.632 6.916 57.762 1.00 34.66 135 ALA A N 1
ATOM 766 C CA . ALA A 1 135 ? 18.054 6.670 59.083 1.00 32.81 135 ALA A CA 1
ATOM 767 C C . ALA A 1 135 ? 18.838 5.642 59.907 1.00 33.43 135 ALA A C 1
ATOM 768 O O . ALA A 1 135 ? 18.902 5.747 61.126 1.00 35.33 135 ALA A O 1
ATOM 770 N N . GLU A 1 136 ? 19.421 4.641 59.259 1.00 34.91 136 GLU A N 1
ATOM 771 C CA . GLU A 1 136 ? 20.191 3.654 60.004 1.00 37.33 136 GLU A CA 1
ATOM 772 C C . GLU A 1 136 ? 21.666 4.041 60.059 1.00 36.31 136 GLU A C 1
ATOM 773 O O . GLU A 1 136 ? 22.545 3.206 60.302 1.00 35.38 136 GLU A O 1
ATOM 779 N N . GLY A 1 137 ? 21.908 5.331 59.835 1.00 35.50 137 GLY A N 1
ATOM 780 C CA . GLY A 1 137 ? 23.243 5.895 59.888 1.00 36.44 137 GLY A CA 1
ATOM 781 C C . GLY A 1 137 ? 24.347 5.354 59.002 1.00 38.61 137 GLY A C 1
ATOM 782 O O . GLY A 1 137 ? 25.482 5.224 59.452 1.00 41.63 137 GLY A O 1
ATOM 783 N N . ARG A 1 138 ? 24.044 5.038 57.750 1.00 40.13 138 ARG A N 1
ATOM 784 C CA . ARG A 1 138 ? 25.074 4.548 56.840 1.00 40.63 138 ARG A CA 1
ATOM 785 C C . ARG A 1 138 ? 25.679 5.748 56.114 1.00 40.71 138 ARG A C 1
ATOM 786 O O . ARG A 1 138 ? 25.046 6.799 56.021 1.00 42.15 138 ARG A O 1
ATOM 794 N N . ARG A 1 139 ? 26.903 5.604 55.613 1.00 40.39 139 ARG A N 1
ATOM 795 C CA . ARG A 1 139 ? 27.549 6.694 54.879 1.00 40.39 139 ARG A CA 1
ATOM 796 C C . ARG A 1 139 ? 27.039 6.638 53.434 1.00 41.71 139 ARG A C 1
ATOM 797 O O . ARG A 1 139 ? 27.605 5.955 52.580 1.00 41.11 139 ARG A O 1
ATOM 799 N N . VAL A 1 140 ? 25.979 7.392 53.164 1.00 41.42 140 VAL A N 1
ATOM 800 C CA . VAL A 1 140 ? 25.344 7.373 51.858 1.00 40.43 140 VAL A CA 1
ATOM 801 C C . VAL A 1 140 ? 25.225 8.714 51.126 1.00 40.98 140 VAL A C 1
ATOM 802 O O . VAL A 1 140 ? 25.016 9.750 51.746 1.00 42.91 140 VAL A O 1
ATOM 806 N N . VAL A 1 141 ? 25.371 8.682 49.804 1.00 39.58 141 VAL A N 1
ATOM 807 C CA . VAL A 1 141 ? 25.204 9.878 48.974 1.00 35.34 141 VAL A CA 1
ATOM 808 C C . VAL A 1 141 ? 24.126 9.501 47.968 1.00 32.75 141 VAL A C 1
ATOM 809 O O . VAL A 1 141 ? 24.003 8.335 47.594 1.00 31.18 141 VAL A O 1
ATOM 813 N N . VAL A 1 142 ? 23.340 10.473 47.538 1.00 30.87 142 VAL A N 1
ATOM 814 C CA . VAL A 1 142 ? 22.320 10.198 46.548 1.00 30.04 142 VAL A CA 1
ATOM 815 C C . VAL A 1 142 ? 22.320 11.262 45.450 1.00 32.29 142 VAL A C 1
ATOM 816 O O . VAL A 1 142 ? 22.485 12.449 45.710 1.00 32.15 142 VAL A O 1
ATOM 820 N N . ALA A 1 143 ? 22.156 10.795 44.217 1.00 35.15 143 ALA A N 1
ATOM 821 C CA . ALA A 1 143 ? 22.093 11.637 43.028 1.00 33.29 143 ALA A CA 1
ATOM 822 C C . ALA A 1 143 ? 20.733 11.316 42.412 1.00 33.36 143 ALA A C 1
ATOM 823 O O . ALA A 1 143 ? 20.421 10.147 42.187 1.00 33.14 143 ALA A O 1
ATOM 825 N N . LEU A 1 144 ? 19.937 12.349 42.137 1.00 34.13 144 LEU A N 1
ATOM 826 C CA . LEU A 1 144 ? 18.589 12.176 41.593 1.00 33.37 144 LEU A CA 1
ATOM 827 C C . LEU A 1 144 ? 18.212 13.069 40.414 1.00 35.19 144 LEU A C 1
ATOM 828 O O . LEU A 1 144 ? 18.393 14.291 40.463 1.00 34.88 144 LEU A O 1
ATOM 833 N N . LEU A 1 145 ? 17.658 12.446 39.375 1.00 38.35 145 LEU A N 1
ATOM 834 C CA . LEU A 1 145 ? 17.161 13.142 38.190 1.00 40.25 145 LEU A CA 1
ATOM 835 C C . LEU A 1 145 ? 15.658 13.142 38.466 1.00 40.79 145 LEU A C 1
ATOM 836 O O . LEU A 1 145 ? 15.055 12.089 38.592 1.00 38.98 145 LEU A O 1
ATOM 841 N N . PRO A 1 146 ? 15.031 14.320 38.544 1.00 45.45 146 PRO A N 1
ATOM 842 C CA . PRO A 1 146 ? 13.593 14.377 38.826 1.00 49.01 146 PRO A CA 1
ATOM 843 C C . PRO A 1 146 ? 12.694 13.965 37.671 1.00 52.81 146 PRO A C 1
ATOM 844 O O . PRO A 1 146 ? 13.177 13.585 36.603 1.00 51.57 146 PRO A O 1
ATOM 848 N N . ASP A 1 147 ? 11.382 14.046 37.892 1.00 58.26 147 ASP A N 1
ATOM 849 C CA . ASP A 1 147 ? 10.420 13.672 36.863 1.00 60.85 147 ASP A CA 1
ATOM 850 C C . ASP A 1 147 ? 10.798 12.276 36.391 1.00 61.12 147 ASP A C 1
ATOM 851 O O . ASP A 1 147 ? 11.292 11.502 37.238 1.00 60.50 147 ASP A O 1
#

Organism: Bordetella parapertussis (strain 12822 / ATCC BAA-587 / NCTC 13253) (NCBI:txid257311)

Nearest PDB structures (foldseek):
  3cpk-assembly1_A  TM=1.005E+00  e=1.148E-22  Bordetella parapertussis 12822
  2k2e-assembly1_A  TM=8.766E-01  e=5.282E-16  Bordetella pertussis Tohama I
  2gm2-assembly1_A  TM=8.503E-01  e=2.976E-08  Xanthomonas campestris pv. campestris str. ATCC 33913
  2fvt-assembly1_A  TM=8.065E-01  e=7.724E-07  Rhodopseudomonas palustris
  2fi9-assembly1_A  TM=6.925E-01  e=3.063E-06  Bartonella henselae str. Houston-1

Solvent-accessible surface area: 6156 Å² total

B-factor: mean 44.25, std 12.56, range [19.51, 92.94]

Radius of gyration: 12.85 Å; Cα contacts (8 Å, |Δi|>4): 258; chains: 1; bounding box: 32×23×39 Å

InterPro domains:
  IPR007523 NDUFAF3/Mth938 domain-containing protein [PF04430] (14-145)
  IPR007523 NDUFAF3/Mth938 domain-containing protein [PTHR21192] (13-149)
  IPR036748 MTH938-like superfamily [G3DSA:3.40.1230.10] (1-150)
  IPR036748 MTH938-like superfamily [SSF64076] (1-146)

Secondary structure (DSSP, 8-state):
--PPPP-EEEEETTEEEETTEEE-S-EEE-SSS--EE---SSGGG--HHHHHHHHT----SEEEEE-TTS--PPPHHHHHHHH---EEE--HHHHHHHHHH------EEEEE---

Foldseek 3Di:
DPDAFWAFDDADQQWTAIPNRTDNAKWKFWRDDDTGGQPDAAPVPQALVSQCVRLVPDVFAEEEEAREPDWDDDDCRNPVVCVCPYYYYYNAVVSNVVRNVVVVDGRYMYIHGYD